Protein AF-A0A838YLF8-F1 (afdb_monomer_lite)

Sequence (85 aa):
MKKFLKKHKISYNNIIFSENKEELDYDTFIDDSPINAIKIFDAGKSVLLYNQPWNQDIIPKKIDMTHLIRVYSLDHAIHILQNKL

Foldseek 3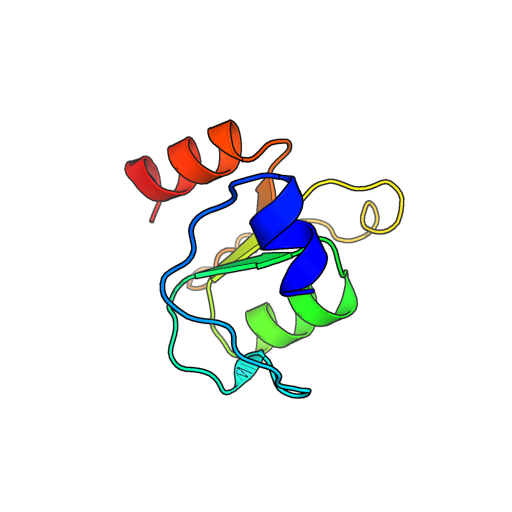Di:
DVVVCVVVVPDDDDDDDDPQPLVDDDAEDEDQDLVVLVSNVVSQHEYAHADDPVNPPDDFDCDPRYGHHYDDDVVSVVVCVVPPD

Secondary structure (DSSP, 8-state):
-HHHHHHTT---S-----S-STTSS-SEEEE--HHHHHHHHHTT-EEEEE--GGGTT----EETTEEEEEESSHHHHHHHHHHT-

Radius of gyration: 13.64 Å; chains: 1; bounding box: 28×26×38 Å

Structure (mmCIF, N/CA/C/O backbone):
data_AF-A0A838YLF8-F1
#
_entry.id   AF-A0A838YLF8-F1
#
loop_
_atom_site.group_PDB
_atom_site.id
_atom_site.type_symbol
_atom_site.label_atom_id
_atom_site.label_alt_id
_atom_site.label_comp_id
_atom_site.label_asym_id
_atom_site.label_entity_id
_atom_site.label_seq_id
_atom_site.pdbx_PDB_ins_code
_atom_site.Cartn_x
_atom_site.Cartn_y
_atom_site.Cartn_z
_atom_site.occupancy
_atom_site.B_iso_or_equiv
_atom_site.auth_seq_id
_atom_site.auth_comp_id
_atom_site.auth_asym_id
_atom_site.auth_atom_id
_atom_site.pdbx_PDB_model_num
ATOM 1 N N . MET A 1 1 ? -3.310 2.302 16.335 1.00 87.25 1 MET A N 1
ATOM 2 C CA . MET A 1 1 ? -4.257 2.232 15.198 1.00 87.25 1 MET A CA 1
ATOM 3 C C . MET A 1 1 ? -5.697 2.620 15.559 1.00 87.25 1 MET A C 1
ATOM 5 O O . MET A 1 1 ? -6.103 3.718 15.212 1.00 87.25 1 MET A O 1
ATOM 9 N N . LYS A 1 2 ? -6.470 1.816 16.313 1.00 92.94 2 LYS A N 1
ATOM 10 C CA . LYS A 1 2 ? -7.914 2.080 16.554 1.00 92.94 2 LYS A CA 1
ATOM 11 C C . LYS A 1 2 ? -8.239 3.471 17.133 1.00 92.94 2 LYS A C 1
ATOM 13 O O . LYS A 1 2 ? -9.180 4.117 16.684 1.00 92.94 2 LYS A O 1
ATOM 18 N N . LYS A 1 3 ? -7.436 3.969 18.087 1.00 95.69 3 LYS A N 1
ATOM 19 C CA . LYS A 1 3 ? -7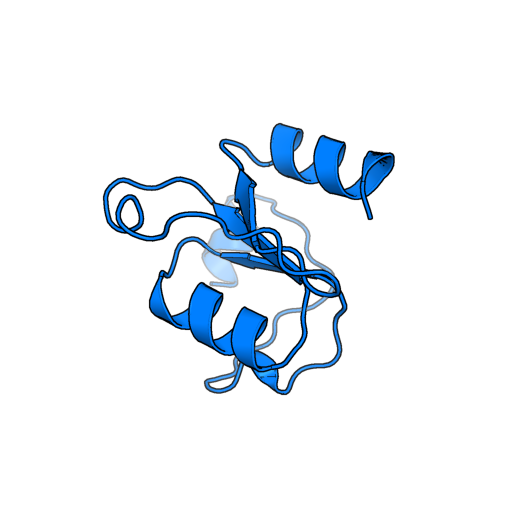.594 5.330 18.647 1.00 95.69 3 LYS A CA 1
ATOM 20 C C . LYS A 1 3 ? -7.397 6.431 17.595 1.00 95.69 3 LYS A C 1
ATOM 22 O O . LYS A 1 3 ? -8.130 7.413 17.615 1.00 95.69 3 LYS A O 1
ATOM 27 N N . PHE A 1 4 ? -6.441 6.251 16.683 1.00 96.81 4 PHE A N 1
ATOM 28 C CA . PHE A 1 4 ? -6.173 7.183 15.585 1.00 96.81 4 PHE A CA 1
ATOM 29 C C . PHE A 1 4 ? -7.362 7.226 14.619 1.00 96.81 4 PHE A C 1
ATOM 31 O O . PHE A 1 4 ? -7.925 8.292 14.397 1.00 96.81 4 PHE A O 1
ATOM 38 N N . LEU A 1 5 ? -7.829 6.059 14.161 1.00 96.69 5 LEU A N 1
ATOM 39 C CA . LEU A 1 5 ? -8.995 5.958 13.275 1.00 96.69 5 LEU A CA 1
ATOM 40 C C . LEU A 1 5 ? -10.240 6.610 13.897 1.00 96.69 5 LEU A C 1
ATOM 42 O O . LEU A 1 5 ? -10.899 7.416 13.248 1.00 96.69 5 LEU A O 1
ATOM 46 N N . LYS A 1 6 ? -10.503 6.353 15.190 1.00 96.44 6 LYS A N 1
ATOM 47 C CA . LYS A 1 6 ? -11.612 6.984 15.926 1.00 96.44 6 LYS A CA 1
ATOM 48 C C . LYS A 1 6 ? -11.471 8.507 15.991 1.00 96.44 6 LYS A C 1
ATOM 50 O O . LYS A 1 6 ? -12.442 9.213 15.739 1.00 96.44 6 LYS A O 1
ATOM 55 N N . LYS A 1 7 ? -10.280 9.016 16.325 1.00 97.94 7 LYS A N 1
ATOM 56 C CA . LYS A 1 7 ? -10.009 10.461 16.414 1.00 97.94 7 LYS A CA 1
ATOM 57 C C . LYS A 1 7 ? -10.261 11.168 15.079 1.00 97.94 7 LYS A C 1
ATOM 59 O O . LYS A 1 7 ? -10.822 12.257 15.076 1.00 97.94 7 LYS A O 1
ATOM 64 N N . HIS A 1 8 ? -9.877 10.538 13.972 1.00 97.44 8 HIS A N 1
ATOM 65 C CA . HIS A 1 8 ? -10.006 11.096 12.625 1.00 97.44 8 HIS A CA 1
ATOM 66 C C . HIS A 1 8 ? -11.312 10.709 11.913 1.00 97.44 8 HIS A C 1
ATOM 68 O O . HIS A 1 8 ? -11.496 11.077 10.760 1.00 97.44 8 HIS A O 1
ATOM 74 N N . LYS A 1 9 ? -12.229 10.005 12.596 1.00 97.44 9 LYS A N 1
ATOM 75 C CA . LYS A 1 9 ? -13.517 9.538 12.052 1.00 97.44 9 LYS A CA 1
ATOM 76 C C . LYS A 1 9 ? -13.375 8.748 10.740 1.00 97.44 9 LYS A C 1
ATOM 78 O O . LYS A 1 9 ? -14.231 8.834 9.867 1.00 97.44 9 LYS A O 1
ATOM 83 N N . ILE A 1 10 ? -12.301 7.970 10.619 1.00 95.81 10 ILE A N 1
ATOM 84 C CA . ILE A 1 10 ? -12.056 7.113 9.457 1.00 95.81 10 ILE A CA 1
ATOM 85 C C . ILE A 1 10 ? -12.829 5.809 9.665 1.00 95.81 10 ILE A C 1
ATOM 87 O O . ILE A 1 10 ? -12.559 5.070 10.618 1.00 95.81 10 ILE A O 1
ATOM 91 N N . SER A 1 11 ? -13.805 5.549 8.796 1.00 95.94 11 SER A N 1
ATOM 92 C CA . SER A 1 11 ? -14.550 4.292 8.764 1.00 95.94 11 SER A CA 1
ATOM 93 C C . SER A 1 11 ? -13.708 3.170 8.157 1.00 95.94 11 SER A C 1
ATOM 95 O O . SER A 1 11 ? -12.829 3.398 7.329 1.00 95.94 11 SER A O 1
ATOM 97 N N . TYR A 1 12 ? -13.968 1.943 8.597 1.00 94.19 12 TYR A N 1
ATOM 98 C CA . TYR A 1 12 ? -13.354 0.733 8.061 1.00 94.19 12 TYR A CA 1
ATOM 99 C C . TYR A 1 12 ? -14.302 -0.448 8.267 1.00 94.19 12 TYR A C 1
ATOM 101 O O . TYR A 1 12 ? -15.069 -0.462 9.231 1.00 94.19 12 TYR A O 1
ATOM 109 N N . ASN A 1 13 ? -14.215 -1.447 7.392 1.00 95.38 13 ASN A N 1
ATOM 110 C CA . ASN A 1 13 ? -14.962 -2.695 7.540 1.00 95.38 13 ASN A CA 1
ATOM 111 C C . ASN A 1 13 ? -14.202 -3.663 8.452 1.00 95.38 13 ASN A C 1
ATOM 113 O O . ASN A 1 13 ? -14.738 -4.121 9.453 1.00 95.38 13 ASN A O 1
ATOM 117 N N . ASN A 1 14 ? -12.923 -3.905 8.143 1.00 93.81 14 ASN A N 1
ATOM 118 C CA . ASN A 1 14 ? -12.066 -4.849 8.855 1.00 93.81 14 ASN A CA 1
ATOM 119 C C . ASN A 1 14 ? -10.698 -4.226 9.171 1.00 93.81 14 ASN A C 1
ATOM 121 O O . ASN A 1 14 ? -10.205 -3.379 8.430 1.00 93.81 14 ASN A O 1
ATOM 125 N N . ILE A 1 15 ? -10.076 -4.664 10.270 1.00 94.56 15 ILE A N 1
ATOM 126 C CA . ILE A 1 15 ? -8.657 -4.414 10.566 1.00 94.56 15 ILE A CA 1
ATOM 127 C C . ILE A 1 15 ? -7.993 -5.771 10.723 1.00 94.56 15 ILE A C 1
ATOM 129 O O . ILE A 1 15 ? -8.346 -6.522 11.631 1.00 94.56 15 ILE A O 1
ATOM 133 N N . ILE A 1 16 ? -7.015 -6.045 9.867 1.00 94.31 16 ILE A N 1
ATOM 134 C CA . ILE A 1 16 ? -6.243 -7.284 9.874 1.00 94.31 16 ILE A CA 1
ATOM 135 C C . ILE A 1 16 ? -4.798 -6.932 10.231 1.00 94.31 16 ILE A C 1
ATOM 137 O O . ILE A 1 16 ? -4.222 -6.004 9.664 1.00 94.31 16 ILE A O 1
ATOM 141 N N . PHE A 1 17 ? -4.226 -7.659 11.189 1.00 94.12 17 PHE A N 1
ATOM 142 C CA . PHE A 1 17 ? -2.799 -7.618 11.496 1.00 94.12 17 PHE A CA 1
ATOM 143 C C . PHE A 1 17 ? -2.188 -8.910 10.963 1.00 94.12 17 PHE A C 1
ATOM 145 O O . PHE A 1 17 ? -2.547 -9.984 11.434 1.00 94.12 17 PHE A O 1
ATOM 152 N N . SER A 1 18 ? -1.316 -8.800 9.966 1.00 93.62 18 SER A N 1
ATOM 153 C CA . SER A 1 18 ? -0.602 -9.933 9.380 1.00 93.62 18 SER A CA 1
ATOM 154 C C . SER A 1 18 ? 0.810 -9.505 9.003 1.00 93.62 18 SER A C 1
ATOM 156 O O . SER A 1 18 ? 1.012 -8.374 8.550 1.00 93.62 18 SER A O 1
ATOM 158 N N . GLU A 1 19 ? 1.763 -10.413 9.183 1.00 92.69 19 GLU A N 1
ATOM 159 C CA . GLU A 1 19 ? 3.132 -10.276 8.679 1.00 92.69 19 GLU A CA 1
ATOM 160 C C . GLU A 1 19 ? 3.222 -10.709 7.207 1.00 92.69 19 GLU A C 1
ATOM 162 O O . GLU A 1 19 ? 3.923 -10.068 6.424 1.00 92.69 19 GLU A O 1
ATOM 167 N N . ASN A 1 20 ? 2.428 -11.714 6.821 1.00 94.25 20 ASN A N 1
ATOM 168 C CA . ASN A 1 20 ? 2.300 -12.214 5.454 1.00 94.25 20 ASN A CA 1
ATOM 169 C C . ASN A 1 20 ? 1.041 -11.608 4.831 1.00 94.25 20 ASN A C 1
ATOM 171 O O . ASN A 1 20 ? -0.073 -12.127 4.961 1.00 94.25 20 ASN A O 1
ATOM 175 N N . LYS A 1 21 ? 1.183 -10.435 4.218 1.00 94.94 21 LYS A N 1
ATOM 176 C CA . LYS A 1 21 ? 0.040 -9.738 3.613 1.00 94.94 21 LYS A CA 1
ATOM 177 C C . LYS A 1 21 ? -0.378 -10.404 2.306 1.00 94.94 21 LYS A C 1
ATOM 179 O O . LYS A 1 21 ? -1.545 -10.342 1.942 1.00 94.94 21 LYS A O 1
ATOM 184 N N . GLU A 1 22 ? 0.555 -11.041 1.618 1.00 95.06 22 GLU A N 1
ATOM 185 C CA . GLU A 1 22 ? 0.389 -11.771 0.365 1.00 95.06 22 GLU A CA 1
ATOM 186 C C . GLU A 1 22 ? -0.470 -13.025 0.482 1.00 95.06 22 GLU A C 1
ATOM 188 O O . GLU A 1 22 ? -1.052 -13.439 -0.514 1.00 95.06 22 GLU A O 1
ATOM 193 N N . GLU A 1 23 ? -0.634 -13.585 1.678 1.00 96.50 23 GLU A N 1
ATOM 194 C CA . GLU A 1 23 ? -1.437 -14.794 1.902 1.00 96.50 23 GLU A CA 1
ATOM 195 C C . GLU A 1 23 ? -2.930 -14.492 2.127 1.00 96.50 23 GLU A C 1
ATOM 197 O O . GLU A 1 23 ? -3.758 -15.396 2.084 1.00 96.50 23 GLU A O 1
ATOM 202 N N . LEU A 1 24 ? -3.306 -13.227 2.356 1.00 96.06 24 LEU A N 1
ATOM 203 C CA . LEU A 1 24 ? -4.694 -12.841 2.651 1.00 96.06 24 LEU A CA 1
ATOM 204 C C . LEU A 1 24 ? -5.569 -12.812 1.392 1.00 96.06 24 LEU A C 1
ATOM 206 O O . LEU A 1 24 ? -5.108 -12.406 0.332 1.00 96.06 24 LEU A O 1
ATOM 210 N N . ASP A 1 25 ? -6.848 -13.149 1.512 1.00 94.38 25 ASP A N 1
ATOM 211 C CA . ASP A 1 25 ? -7.781 -13.174 0.379 1.00 94.38 25 ASP A CA 1
ATOM 212 C C . ASP A 1 25 ? -8.233 -11.756 -0.032 1.00 94.38 25 ASP A C 1
ATOM 214 O O . ASP A 1 25 ? -9.049 -11.125 0.645 1.00 94.38 25 ASP A O 1
ATOM 218 N N . TYR A 1 26 ? -7.629 -11.223 -1.097 1.00 93.50 26 TYR A N 1
ATOM 219 C CA . TYR A 1 26 ? -7.983 -9.956 -1.745 1.00 93.50 26 TYR A CA 1
ATOM 220 C C . TYR A 1 26 ? -7.426 -9.902 -3.174 1.00 93.50 26 TYR A C 1
ATOM 222 O O . TYR A 1 26 ? -6.402 -10.523 -3.474 1.00 93.50 26 TYR A O 1
ATOM 230 N N . ASP A 1 27 ? -8.036 -9.069 -4.021 1.00 90.94 27 ASP A N 1
ATOM 231 C CA . ASP A 1 27 ? -7.621 -8.892 -5.420 1.00 90.94 27 ASP A CA 1
ATOM 232 C C . ASP A 1 27 ? -6.527 -7.827 -5.602 1.00 90.94 27 ASP A C 1
ATOM 234 O O . ASP A 1 27 ? -5.587 -7.998 -6.383 1.00 90.94 27 ASP A O 1
ATOM 238 N N . THR A 1 28 ? -6.652 -6.697 -4.893 1.00 92.88 28 THR A N 1
ATOM 239 C CA . THR A 1 28 ? -5.782 -5.520 -5.057 1.00 92.88 28 THR A CA 1
ATOM 240 C C . THR A 1 28 ? -5.264 -4.996 -3.723 1.00 92.88 28 THR A C 1
ATOM 242 O O . THR A 1 28 ? -6.023 -4.827 -2.769 1.00 92.88 28 THR A O 1
ATOM 245 N N . PHE A 1 29 ? -3.973 -4.668 -3.682 1.00 95.56 29 PHE A N 1
ATOM 246 C CA . PHE A 1 29 ? -3.294 -4.117 -2.514 1.00 95.56 29 PHE A CA 1
ATOM 247 C C . PHE A 1 29 ? -2.791 -2.691 -2.760 1.00 95.56 29 PHE A C 1
ATOM 249 O O . PHE A 1 29 ? -2.202 -2.415 -3.803 1.00 95.56 29 PHE A O 1
ATOM 256 N N . ILE A 1 30 ? -2.987 -1.791 -1.791 1.00 96.38 30 ILE A N 1
ATOM 257 C CA . ILE A 1 30 ? -2.483 -0.409 -1.835 1.00 96.38 30 ILE A CA 1
ATOM 258 C C . ILE A 1 30 ? -1.555 -0.192 -0.641 1.00 96.38 30 ILE A C 1
ATOM 260 O O . ILE A 1 30 ? -1.993 -0.283 0.505 1.00 96.38 30 ILE A O 1
ATOM 264 N N . ASP A 1 31 ? -0.283 0.096 -0.899 1.00 96.19 31 ASP A N 1
ATOM 265 C CA . ASP A 1 31 ? 0.749 0.301 0.127 1.00 96.19 31 ASP A CA 1
ATOM 266 C C . ASP A 1 31 ? 1.903 1.107 -0.494 1.00 96.19 31 ASP A C 1
ATOM 268 O O . ASP A 1 31 ? 2.052 1.168 -1.718 1.00 96.19 31 ASP A O 1
ATOM 272 N N . ASP A 1 32 ? 2.694 1.776 0.335 1.00 96.62 32 ASP A N 1
ATOM 273 C CA . ASP A 1 32 ? 3.859 2.556 -0.080 1.00 96.62 32 ASP A CA 1
ATOM 274 C C . ASP A 1 32 ? 5.186 1.809 0.121 1.00 96.62 32 ASP A C 1
ATOM 276 O O . ASP A 1 32 ? 6.228 2.272 -0.353 1.00 96.62 32 ASP A O 1
ATOM 280 N N . SER A 1 33 ? 5.164 0.661 0.797 1.00 96.06 33 SER A N 1
ATOM 281 C CA . SER A 1 33 ? 6.323 -0.181 1.062 1.00 96.06 33 SER A CA 1
ATOM 282 C C . SER A 1 33 ? 6.810 -0.883 -0.210 1.00 96.06 33 SER A C 1
ATOM 284 O O . SER A 1 33 ? 6.086 -1.715 -0.770 1.00 96.06 33 SER A O 1
ATOM 286 N N . PRO A 1 34 ? 8.070 -0.645 -0.625 1.00 94.19 34 PRO A N 1
ATOM 287 C CA . PRO A 1 34 ? 8.690 -1.353 -1.738 1.00 94.19 34 PRO A CA 1
ATOM 288 C C . PRO A 1 34 ? 8.667 -2.874 -1.578 1.00 94.19 34 PRO A C 1
ATOM 290 O O . PRO A 1 34 ? 8.363 -3.608 -2.514 1.00 94.19 34 PRO A O 1
ATOM 293 N N . ILE A 1 35 ? 8.962 -3.338 -0.362 1.00 94.19 35 ILE A N 1
ATOM 294 C CA . ILE A 1 35 ? 9.068 -4.761 -0.041 1.00 94.19 35 ILE A CA 1
ATOM 295 C C . ILE A 1 35 ? 7.695 -5.423 -0.146 1.00 94.19 35 ILE A C 1
ATOM 297 O O . ILE A 1 35 ? 7.583 -6.492 -0.741 1.00 94.19 35 ILE A O 1
ATOM 301 N N . ASN A 1 36 ? 6.648 -4.782 0.388 1.00 95.06 36 ASN A N 1
ATOM 302 C CA . ASN A 1 36 ? 5.294 -5.328 0.284 1.00 95.06 36 ASN A CA 1
ATOM 303 C C . ASN A 1 36 ? 4.859 -5.362 -1.179 1.00 95.06 36 ASN A C 1
ATOM 305 O O . ASN A 1 36 ? 4.356 -6.381 -1.629 1.00 95.06 36 ASN A O 1
ATOM 309 N N . ALA A 1 37 ? 5.094 -4.285 -1.931 1.00 93.44 37 ALA A N 1
ATOM 310 C CA . ALA A 1 37 ? 4.711 -4.216 -3.335 1.00 93.44 37 ALA A 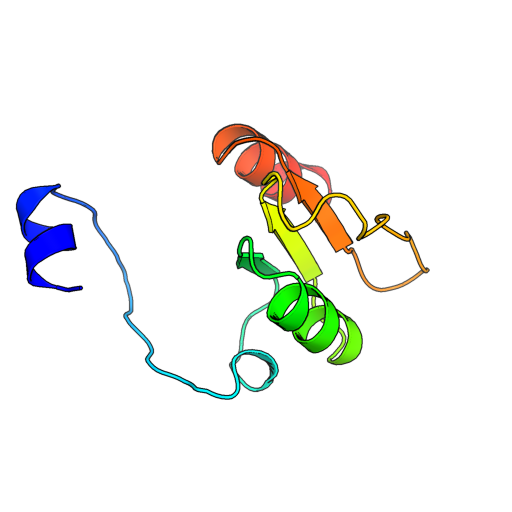CA 1
ATOM 311 C C . ALA A 1 37 ? 5.314 -5.354 -4.168 1.00 93.44 37 ALA A C 1
ATOM 313 O O . ALA A 1 37 ? 4.597 -5.971 -4.947 1.00 93.44 37 ALA A O 1
ATOM 314 N N . ILE A 1 38 ? 6.596 -5.670 -3.961 1.00 92.00 38 ILE A N 1
ATOM 315 C CA . ILE A 1 38 ? 7.257 -6.791 -4.641 1.00 92.00 38 ILE A CA 1
ATOM 316 C C . ILE A 1 38 ? 6.657 -8.125 -4.187 1.00 92.00 38 ILE A C 1
ATOM 318 O O . ILE A 1 38 ? 6.229 -8.900 -5.031 1.00 92.00 38 ILE A O 1
ATOM 322 N N . LYS A 1 39 ? 6.530 -8.370 -2.876 1.00 93.69 39 LYS A N 1
ATOM 323 C CA . LYS A 1 39 ? 5.955 -9.625 -2.358 1.00 93.69 39 LYS A CA 1
ATOM 324 C C . LYS A 1 39 ? 4.531 -9.886 -2.855 1.00 93.69 39 LYS A C 1
ATOM 326 O O . LYS A 1 39 ? 4.218 -11.001 -3.254 1.00 93.69 39 LYS A O 1
ATOM 331 N N . ILE A 1 40 ? 3.668 -8.868 -2.829 1.00 93.94 40 ILE A N 1
ATOM 332 C CA . ILE A 1 40 ? 2.283 -8.989 -3.303 1.00 93.94 40 ILE A CA 1
ATOM 333 C C . ILE A 1 40 ? 2.254 -9.249 -4.814 1.00 93.94 40 ILE A C 1
ATOM 335 O O . ILE A 1 40 ? 1.479 -10.084 -5.279 1.00 93.94 40 ILE A O 1
ATOM 339 N N . PHE A 1 41 ? 3.108 -8.556 -5.570 1.00 91.12 41 PHE A N 1
ATOM 340 C CA . PHE A 1 41 ? 3.233 -8.755 -7.009 1.00 91.12 41 PHE A CA 1
ATOM 341 C C . PHE A 1 41 ? 3.717 -10.175 -7.349 1.00 91.12 41 PHE A C 1
ATOM 343 O O . PHE A 1 41 ? 3.109 -10.836 -8.190 1.00 91.12 41 PHE A O 1
ATOM 350 N N . ASP A 1 42 ? 4.745 -10.669 -6.655 1.00 90.56 42 ASP A N 1
ATOM 351 C CA . ASP A 1 42 ? 5.295 -12.021 -6.826 1.00 90.56 42 ASP A CA 1
ATOM 352 C C . ASP A 1 42 ? 4.283 -13.111 -6.431 1.00 90.56 42 ASP A C 1
ATOM 354 O O . ASP A 1 42 ? 4.286 -14.201 -7.002 1.00 90.56 42 ASP A O 1
ATOM 358 N N . ALA A 1 43 ? 3.368 -12.806 -5.505 1.00 91.88 43 ALA A N 1
ATOM 359 C CA . ALA A 1 43 ? 2.243 -13.665 -5.138 1.00 91.88 43 ALA A CA 1
ATOM 360 C C . ALA A 1 43 ? 1.077 -13.641 -6.147 1.00 91.88 43 ALA A C 1
ATOM 362 O O . ALA A 1 43 ? 0.029 -14.234 -5.892 1.00 91.88 43 ALA A O 1
ATOM 363 N N . GLY A 1 44 ? 1.232 -12.960 -7.286 1.00 89.94 44 GLY A N 1
ATOM 364 C CA . GLY A 1 44 ? 0.253 -12.974 -8.372 1.00 89.94 44 GLY A CA 1
ATOM 365 C C . GLY A 1 44 ? -0.886 -11.961 -8.229 1.00 89.94 44 GLY A C 1
ATOM 366 O O . GLY A 1 44 ? -1.879 -12.069 -8.946 1.00 89.94 44 GLY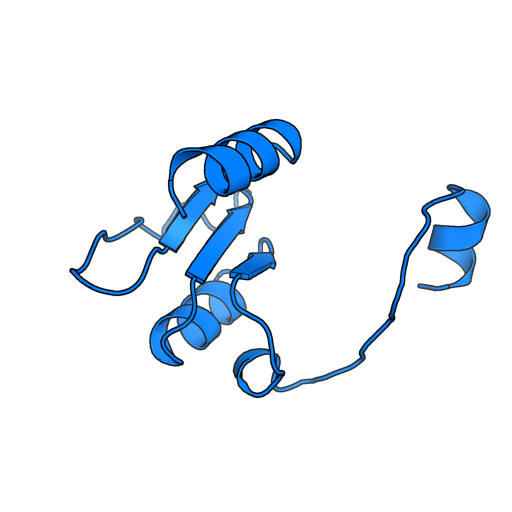 A O 1
ATOM 367 N N . LYS A 1 45 ? -0.781 -10.989 -7.315 1.00 91.12 45 LYS A N 1
ATOM 368 C CA . LYS A 1 45 ? -1.859 -10.031 -7.017 1.00 91.12 45 LYS A CA 1
ATOM 369 C C . LYS A 1 45 ? -1.593 -8.650 -7.602 1.00 91.12 45 LYS A C 1
ATOM 371 O O . LYS A 1 45 ? -0.452 -8.266 -7.866 1.00 91.12 45 LYS A O 1
ATOM 376 N N . SER A 1 46 ? -2.661 -7.873 -7.773 1.00 92.19 46 SER A N 1
ATOM 377 C CA . SER A 1 46 ? -2.551 -6.491 -8.244 1.00 92.19 46 SER A CA 1
ATOM 378 C C . SER A 1 46 ? -2.063 -5.568 -7.129 1.00 92.19 46 SER A C 1
ATOM 380 O O . SER A 1 46 ? -2.513 -5.645 -5.984 1.00 92.19 46 SER A O 1
ATOM 382 N N . VAL A 1 47 ? -1.151 -4.657 -7.468 1.00 93.94 47 VAL A N 1
ATOM 383 C CA . VAL A 1 47 ? -0.535 -3.714 -6.531 1.00 93.94 47 VAL A CA 1
ATOM 384 C C . VAL A 1 47 ? -0.674 -2.295 -7.054 1.00 93.94 47 VAL A C 1
ATOM 386 O O . VAL A 1 47 ? -0.153 -1.952 -8.114 1.00 93.94 47 VAL A O 1
ATOM 389 N N . LEU A 1 48 ? -1.303 -1.432 -6.265 1.00 95.31 48 LEU A N 1
ATOM 390 C CA . LEU A 1 48 ? -1.245 0.010 -6.447 1.00 95.31 48 LEU A CA 1
ATOM 391 C C . LEU A 1 48 ? -0.176 0.573 -5.503 1.00 95.31 48 LEU A C 1
ATOM 393 O O . LEU A 1 48 ? -0.429 0.814 -4.324 1.00 95.31 48 LEU A O 1
ATOM 397 N N . LEU A 1 49 ? 1.038 0.769 -6.020 1.00 96.06 49 LEU A N 1
ATOM 398 C CA . LEU A 1 49 ? 2.149 1.340 -5.262 1.00 96.06 49 LEU A CA 1
ATOM 399 C C . LEU A 1 49 ? 1.904 2.838 -5.062 1.00 96.06 49 LEU A C 1
ATOM 401 O O . LEU A 1 49 ? 1.988 3.622 -6.014 1.00 96.06 49 LEU A O 1
ATOM 405 N N . TYR A 1 50 ? 1.610 3.245 -3.829 1.00 97.56 50 TYR A N 1
ATOM 406 C CA . TYR A 1 50 ? 1.397 4.654 -3.513 1.00 97.56 50 TYR A CA 1
ATOM 407 C C . TYR A 1 50 ? 2.727 5.407 -3.590 1.00 97.56 50 TYR A C 1
ATOM 409 O O . TYR A 1 50 ? 3.700 5.052 -2.927 1.00 97.56 50 TYR A O 1
ATOM 417 N N . ASN A 1 51 ? 2.790 6.448 -4.414 1.00 96.62 51 ASN A N 1
ATOM 418 C CA . ASN A 1 51 ? 4.026 7.143 -4.727 1.00 96.62 51 ASN A CA 1
ATOM 419 C C . ASN A 1 51 ? 4.617 7.843 -3.498 1.00 96.62 51 ASN A C 1
ATOM 421 O O . ASN A 1 51 ? 4.007 8.762 -2.954 1.00 96.62 51 ASN A O 1
ATOM 425 N N . GLN A 1 52 ? 5.831 7.447 -3.115 1.00 97.69 52 GLN A N 1
ATOM 42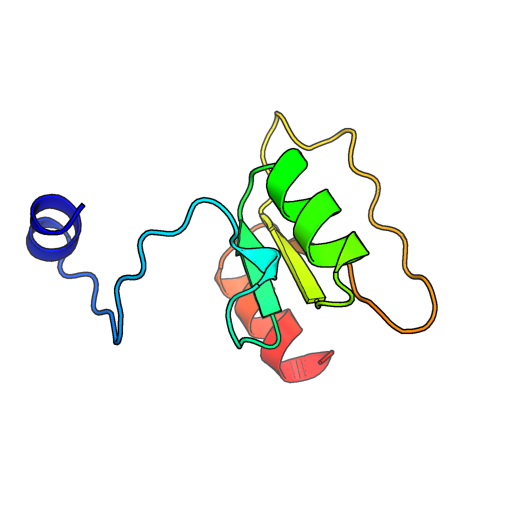6 C CA . GLN A 1 52 ? 6.583 8.040 -2.011 1.00 97.69 52 GLN A CA 1
ATOM 427 C C . GLN A 1 52 ? 8.078 8.122 -2.353 1.00 97.69 52 GLN A C 1
ATOM 429 O O . GLN A 1 52 ? 8.558 7.329 -3.167 1.00 97.69 52 GLN A O 1
ATOM 434 N N . PRO A 1 53 ? 8.858 9.034 -1.744 1.00 97.25 53 PRO A N 1
ATOM 435 C CA . PRO A 1 53 ? 10.274 9.213 -2.084 1.00 97.25 53 PRO A CA 1
ATOM 436 C C . PRO A 1 53 ? 11.126 7.939 -1.981 1.00 97.25 53 PRO A C 1
ATOM 438 O O . PRO A 1 53 ? 12.039 7.743 -2.773 1.00 97.25 53 PRO A O 1
ATOM 441 N N . TRP A 1 54 ? 10.814 7.044 -1.043 1.00 96.81 54 TRP A N 1
ATOM 442 C CA . TRP A 1 54 ? 11.583 5.815 -0.802 1.00 96.81 54 TRP A CA 1
ATOM 443 C C . TRP A 1 54 ? 11.271 4.665 -1.765 1.00 96.81 54 TRP A C 1
ATOM 445 O O . TRP A 1 54 ? 11.913 3.623 -1.689 1.00 96.81 54 TRP A O 1
ATOM 455 N N . ASN A 1 55 ? 10.273 4.806 -2.640 1.00 95.88 55 ASN A N 1
ATOM 456 C CA . ASN A 1 55 ? 9.867 3.743 -3.560 1.00 95.88 55 ASN A CA 1
ATOM 457 C C . ASN A 1 55 ? 10.057 4.108 -5.036 1.00 95.88 55 ASN A C 1
ATOM 459 O O . ASN A 1 55 ? 9.489 3.442 -5.899 1.00 95.88 55 ASN A O 1
ATOM 463 N N . GLN A 1 56 ? 10.844 5.146 -5.338 1.00 93.69 56 GLN A N 1
ATOM 464 C CA . GLN A 1 56 ? 11.063 5.633 -6.707 1.00 93.69 56 GLN A CA 1
ATOM 465 C C . GLN A 1 56 ? 11.809 4.631 -7.597 1.00 93.69 56 GLN A C 1
ATOM 467 O O . GLN A 1 56 ? 11.526 4.562 -8.790 1.00 93.69 56 GLN A O 1
ATOM 472 N N . ASP A 1 57 ? 12.671 3.797 -7.014 1.00 91.44 57 ASP A N 1
ATOM 473 C CA . ASP A 1 57 ? 13.438 2.788 -7.756 1.00 91.44 57 ASP A CA 1
ATOM 474 C C . ASP A 1 57 ? 12.587 1.589 -8.207 1.00 91.44 57 ASP A C 1
ATOM 476 O O . ASP A 1 57 ? 13.013 0.797 -9.051 1.00 91.44 57 ASP A O 1
ATOM 480 N N . ILE A 1 58 ? 11.357 1.447 -7.692 1.00 88.25 58 ILE A N 1
ATOM 481 C CA . ILE A 1 58 ? 10.412 0.467 -8.230 1.00 88.25 58 ILE A CA 1
ATOM 482 C C . ILE A 1 58 ? 9.841 1.007 -9.532 1.00 88.25 58 ILE A C 1
ATOM 484 O O . ILE A 1 58 ? 8.942 1.852 -9.548 1.00 88.25 58 ILE A O 1
ATOM 488 N N . ILE A 1 59 ? 10.329 0.463 -10.637 1.00 83.00 59 ILE A N 1
ATOM 489 C CA . ILE A 1 59 ? 9.802 0.752 -11.964 1.00 83.00 59 ILE A CA 1
ATOM 490 C C . ILE A 1 59 ? 8.595 -0.163 -12.200 1.00 83.00 59 ILE A C 1
ATOM 492 O O . ILE A 1 59 ? 8.771 -1.383 -12.252 1.00 83.00 59 ILE A O 1
ATOM 496 N N . PRO A 1 60 ? 7.376 0.386 -12.352 1.00 71.50 60 PRO A N 1
ATOM 497 C CA . PRO A 1 60 ? 6.200 -0.405 -12.682 1.00 71.50 60 PRO A CA 1
ATOM 498 C C . PRO A 1 60 ? 6.427 -1.172 -13.981 1.00 71.50 60 PRO A C 1
ATOM 500 O O . PRO A 1 60 ? 6.648 -0.574 -15.035 1.00 71.50 60 PRO A O 1
ATOM 503 N N . LYS A 1 61 ? 6.391 -2.502 -13.905 1.00 65.25 61 LYS A N 1
ATOM 504 C CA . LYS A 1 61 ? 6.447 -3.369 -15.080 1.00 65.25 61 LYS A CA 1
ATOM 505 C C . LYS A 1 61 ? 5.045 -3.889 -15.347 1.00 65.25 61 LYS A C 1
ATOM 507 O O . LYS A 1 61 ? 4.407 -4.455 -14.466 1.00 65.25 61 LYS A O 1
ATOM 512 N N . LYS A 1 62 ? 4.570 -3.687 -16.571 1.00 55.91 62 LYS A N 1
ATOM 513 C CA . LYS A 1 62 ? 3.336 -4.294 -17.063 1.00 55.91 62 LYS A CA 1
ATOM 514 C C . LYS A 1 62 ? 3.742 -5.631 -17.684 1.00 55.91 62 LYS A C 1
ATOM 516 O O . LYS A 1 62 ? 4.261 -5.639 -18.793 1.00 55.91 62 LYS A O 1
ATOM 521 N N . ILE A 1 63 ? 3.628 -6.724 -16.933 1.00 51.88 63 ILE A N 1
ATOM 522 C CA . ILE A 1 63 ? 3.824 -8.082 -17.461 1.00 51.88 63 ILE A CA 1
ATOM 523 C C . ILE A 1 63 ? 2.461 -8.771 -17.426 1.00 51.88 63 ILE A C 1
ATOM 525 O O . ILE A 1 63 ? 1.683 -8.550 -16.503 1.00 51.88 63 ILE A O 1
ATOM 529 N N . ASP A 1 64 ? 2.177 -9.535 -18.475 1.00 51.00 64 ASP A N 1
ATOM 530 C CA . ASP A 1 64 ? 0.868 -9.819 -19.084 1.00 51.00 64 ASP A CA 1
ATOM 531 C C . ASP A 1 64 ? -0.265 -10.413 -18.221 1.00 51.00 64 ASP A C 1
ATOM 533 O O . ASP A 1 64 ? -1.315 -10.729 -18.769 1.00 51.00 64 ASP A O 1
ATOM 537 N N . MET A 1 65 ? -0.136 -10.538 -16.897 1.00 50.44 65 MET A N 1
ATOM 538 C CA . MET A 1 65 ? -1.233 -11.004 -16.029 1.00 50.44 65 MET A CA 1
ATOM 539 C C . MET A 1 65 ? -1.331 -10.314 -14.656 1.00 50.44 65 MET A C 1
ATOM 541 O O . MET A 1 65 ? -2.330 -10.505 -13.969 1.00 50.44 65 MET A O 1
ATOM 545 N N . THR A 1 66 ? -0.360 -9.485 -14.246 1.00 62.81 66 THR 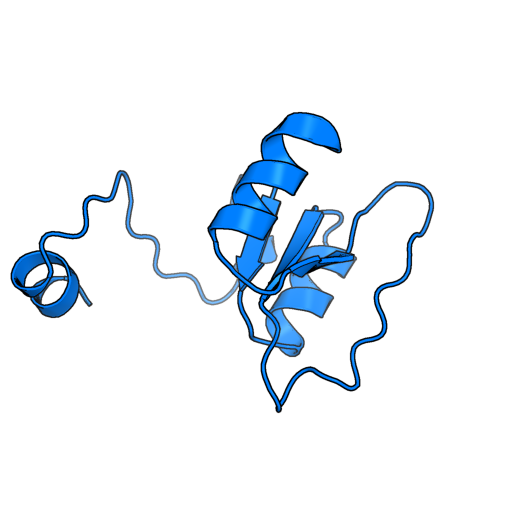A N 1
ATOM 546 C CA . THR A 1 66 ? -0.374 -8.807 -12.934 1.00 62.81 66 THR A CA 1
ATOM 547 C C . THR A 1 66 ? 0.023 -7.337 -13.048 1.00 62.81 66 THR A C 1
ATOM 549 O O . THR A 1 66 ? 0.928 -6.949 -13.792 1.00 62.81 66 THR A O 1
ATOM 552 N N . HIS A 1 67 ? -0.686 -6.473 -12.320 1.00 82.31 67 HIS A N 1
ATOM 553 C CA . HIS A 1 67 ? -0.550 -5.027 -12.447 1.00 82.31 67 HIS A CA 1
ATOM 554 C C . HIS A 1 67 ? 0.119 -4.424 -11.210 1.00 82.31 67 HIS A C 1
ATOM 556 O O . HIS A 1 67 ? -0.546 -4.184 -10.207 1.00 82.31 67 HIS A O 1
ATOM 562 N N . LEU A 1 68 ? 1.421 -4.119 -11.293 1.00 90.62 68 LEU A N 1
ATOM 563 C CA . LEU A 1 68 ? 2.040 -3.121 -10.415 1.00 90.62 68 LEU A CA 1
ATOM 564 C C . LEU A 1 68 ? 1.841 -1.749 -11.062 1.00 90.62 68 LEU A C 1
ATOM 566 O O . LEU A 1 68 ? 2.412 -1.466 -12.114 1.00 90.62 68 LEU A O 1
ATOM 570 N N . ILE A 1 69 ? 1.017 -0.897 -10.455 1.00 92.19 69 ILE A N 1
ATOM 571 C CA . ILE A 1 69 ? 0.688 0.444 -10.950 1.00 92.19 69 ILE A CA 1
ATOM 572 C C . ILE A 1 69 ? 1.066 1.461 -9.884 1.00 92.19 69 ILE A C 1
ATOM 574 O O . ILE A 1 69 ? 0.660 1.355 -8.733 1.00 92.19 69 ILE A O 1
ATOM 578 N N . ARG A 1 70 ? 1.818 2.491 -10.269 1.00 94.06 70 ARG A N 1
ATOM 579 C CA . ARG A 1 70 ? 2.105 3.616 -9.380 1.00 94.06 70 ARG A CA 1
ATOM 580 C C . ARG A 1 70 ? 0.917 4.575 -9.349 1.00 94.06 70 ARG A C 1
ATOM 582 O O . ARG A 1 70 ? 0.487 5.058 -10.395 1.00 94.06 70 ARG A O 1
ATOM 589 N N . VAL A 1 71 ? 0.426 4.881 -8.153 1.00 95.75 71 VAL A N 1
ATOM 590 C CA . VAL A 1 71 ? -0.644 5.863 -7.921 1.00 95.75 71 VAL A CA 1
ATOM 591 C C . VAL A 1 71 ? -0.115 7.028 -7.095 1.00 95.75 71 VAL A C 1
ATOM 593 O O . VAL A 1 71 ? 0.804 6.866 -6.304 1.00 95.75 71 VAL A O 1
ATOM 596 N N . TYR A 1 72 ? -0.671 8.222 -7.282 1.00 96.38 72 TYR A N 1
ATOM 597 C CA . TYR A 1 72 ? -0.148 9.461 -6.678 1.00 96.38 72 TYR A CA 1
ATOM 598 C C . TYR A 1 72 ? -1.090 10.044 -5.616 1.00 96.38 72 TYR A C 1
ATOM 600 O O . TYR A 1 72 ? -0.720 10.959 -4.887 1.00 96.38 72 TYR A O 1
ATOM 608 N N . SER A 1 73 ? -2.306 9.509 -5.536 1.00 97.69 73 SER A N 1
ATOM 609 C CA . SER A 1 73 ? -3.345 9.868 -4.578 1.00 97.69 73 SER A CA 1
ATOM 610 C C . SER A 1 73 ? -4.356 8.726 -4.472 1.00 97.69 73 SER A C 1
ATOM 612 O O . SER A 1 73 ? -4.387 7.831 -5.325 1.00 97.69 73 SER A O 1
ATOM 614 N N . LEU A 1 74 ? -5.209 8.768 -3.446 1.00 95.62 74 LEU A N 1
ATOM 615 C CA . LEU A 1 74 ? -6.327 7.829 -3.330 1.00 95.62 74 LEU A CA 1
ATOM 616 C C . LEU A 1 74 ? -7.364 8.034 -4.444 1.00 95.62 74 LEU A C 1
ATOM 618 O O . LEU A 1 74 ? -7.886 7.050 -4.952 1.00 95.62 74 LEU A O 1
ATOM 622 N N . ASP A 1 75 ? -7.590 9.268 -4.904 1.00 97.50 75 ASP A N 1
ATOM 623 C CA . ASP A 1 75 ? -8.481 9.535 -6.045 1.00 97.50 75 ASP A CA 1
ATOM 624 C C . ASP A 1 75 ? -7.951 8.907 -7.339 1.00 97.50 75 ASP A C 1
ATOM 626 O O . ASP A 1 75 ? -8.707 8.312 -8.107 1.00 97.50 75 ASP A O 1
ATOM 630 N N . HIS A 1 76 ? -6.633 8.969 -7.564 1.00 95.75 76 HIS A N 1
ATOM 631 C CA . HIS A 1 76 ? -6.010 8.277 -8.689 1.00 95.75 76 HIS A CA 1
ATOM 632 C C . HIS A 1 76 ? -6.164 6.755 -8.546 1.00 95.75 76 HIS A C 1
ATOM 634 O O . HIS A 1 76 ? -6.482 6.085 -9.525 1.00 95.75 76 HIS A O 1
ATOM 640 N N . ALA A 1 77 ? -6.005 6.205 -7.338 1.00 95.12 77 ALA A N 1
ATOM 641 C CA . ALA A 1 77 ? -6.241 4.784 -7.095 1.00 95.12 77 ALA A CA 1
ATOM 642 C C . ALA A 1 77 ? -7.692 4.376 -7.403 1.00 95.12 77 ALA A C 1
ATOM 644 O O . ALA A 1 77 ? -7.903 3.396 -8.112 1.00 95.12 77 ALA A O 1
ATOM 645 N N . ILE A 1 78 ? -8.680 5.158 -6.956 1.00 95.62 78 ILE A N 1
ATOM 646 C CA . ILE A 1 78 ? -10.102 4.937 -7.258 1.00 95.62 78 ILE A CA 1
ATOM 647 C C . ILE A 1 78 ? -10.342 4.955 -8.771 1.00 95.62 78 ILE A C 1
ATOM 649 O O . ILE A 1 78 ? -10.978 4.047 -9.299 1.00 95.62 78 ILE A O 1
ATOM 653 N N . HIS A 1 79 ? -9.787 5.941 -9.481 1.00 94.94 79 HIS A N 1
ATOM 654 C CA . HIS A 1 79 ? -9.908 6.019 -10.935 1.00 94.94 79 HIS A CA 1
ATOM 655 C C . HIS A 1 79 ? -9.346 4.767 -11.630 1.00 94.94 79 HIS A C 1
ATOM 657 O O . HIS A 1 79 ? -9.979 4.241 -12.543 1.00 94.94 79 HIS A O 1
ATOM 663 N N . ILE A 1 80 ? -8.191 4.261 -11.187 1.00 91.81 80 ILE A N 1
ATOM 664 C CA . ILE A 1 80 ? -7.591 3.032 -11.727 1.00 91.81 80 ILE A CA 1
ATOM 665 C C . ILE A 1 80 ? -8.482 1.816 -11.450 1.00 91.81 80 ILE A C 1
ATOM 667 O O . ILE A 1 80 ? -8.771 1.068 -12.381 1.00 91.81 80 ILE A O 1
ATOM 671 N N . LEU A 1 81 ? -8.959 1.654 -10.212 1.00 91.25 81 LEU A N 1
ATOM 672 C CA . LEU A 1 81 ? -9.836 0.548 -9.811 1.00 91.25 81 LEU A CA 1
ATOM 673 C C . LEU A 1 81 ? -11.156 0.524 -10.595 1.00 91.25 81 LEU A C 1
ATOM 675 O O . LEU A 1 81 ? -11.693 -0.543 -10.843 1.00 91.25 81 LEU A O 1
ATOM 679 N N . GLN A 1 82 ? -11.687 1.684 -10.985 1.00 91.56 82 GLN A N 1
ATOM 680 C CA . GLN A 1 82 ? -12.957 1.779 -11.711 1.00 91.56 82 GLN A CA 1
ATOM 681 C C . GLN A 1 82 ? -12.834 1.582 -13.230 1.00 91.56 82 GLN A C 1
ATOM 683 O O . GLN A 1 82 ? -13.848 1.357 -13.884 1.00 91.56 82 GLN A O 1
ATOM 688 N N . ASN A 1 83 ? -11.637 1.749 -13.810 1.00 84.31 83 ASN A N 1
ATOM 689 C CA . ASN A 1 83 ? -11.472 1.875 -15.268 1.00 84.31 83 ASN A CA 1
ATOM 690 C C . ASN A 1 83 ? -10.425 0.934 -15.886 1.00 84.31 83 ASN A C 1
ATOM 692 O O . ASN A 1 83 ? -10.313 0.897 -17.111 1.00 84.31 83 ASN A O 1
ATOM 696 N N . LYS A 1 84 ? -9.599 0.243 -15.090 1.00 70.19 84 LYS A N 1
ATOM 697 C CA . LYS A 1 84 ? -8.489 -0.582 -15.608 1.00 70.19 84 LYS A CA 1
ATOM 698 C C . LYS A 1 84 ? -8.434 -2.012 -15.087 1.00 70.19 84 LYS A C 1
ATOM 700 O O . LYS A 1 84 ? -7.718 -2.802 -15.700 1.00 70.19 84 LYS A O 1
ATOM 705 N N . LEU A 1 85 ? -9.092 -2.299 -13.970 1.00 58.50 85 LEU A N 1
ATOM 706 C CA . LEU A 1 85 ? -9.163 -3.623 -13.359 1.00 58.50 85 LEU A CA 1
ATOM 707 C C . LEU A 1 85 ? -10.572 -4.182 -13.534 1.00 58.50 85 LEU A C 1
ATOM 709 O O . LEU A 1 85 ? -11.518 -3.364 -13.489 1.00 58.50 85 LEU A O 1
#

pLDDT: mean 90.34, std 11.23, range [50.44, 97.94]